Protein AF-A0A9E3SSK9-F1 (afdb_monomer_lite)

Radius of gyration: 15.71 Å; chains: 1; bounding box: 38×23×44 Å

pLDDT: mean 94.11, std 4.63, range [65.75, 98.0]

Structure (mmCIF, N/CA/C/O backbone):
data_AF-A0A9E3SSK9-F1
#
_entry.id   AF-A0A9E3SSK9-F1
#
loop_
_atom_site.group_PDB
_atom_site.id
_atom_site.type_symbol
_atom_site.label_atom_id
_atom_site.label_alt_id
_atom_site.label_comp_id
_atom_site.label_asym_id
_atom_site.label_entity_id
_atom_site.label_seq_id
_atom_site.pdbx_PDB_ins_code
_atom_site.Cartn_x
_atom_site.Cartn_y
_atom_site.Cartn_z
_atom_site.occupancy
_atom_site.B_iso_or_equiv
_atom_site.auth_seq_id
_atom_site.auth_comp_id
_atom_site.auth_asym_id
_atom_site.auth_atom_id
_atom_site.pdbx_PDB_model_num
ATOM 1 N N . MET A 1 1 ? 11.529 5.104 6.269 1.00 65.75 1 MET A N 1
ATOM 2 C CA . MET A 1 1 ? 10.062 4.908 6.297 1.00 65.75 1 MET A CA 1
ATOM 3 C C . MET A 1 1 ? 9.677 3.548 6.887 1.00 65.75 1 MET A C 1
ATOM 5 O O . MET A 1 1 ? 10.528 2.669 6.958 1.00 65.75 1 MET A O 1
ATOM 9 N N . SER A 1 2 ? 8.427 3.340 7.332 1.00 82.56 2 SER A N 1
ATOM 10 C CA . SER A 1 2 ? 7.981 2.019 7.809 1.00 82.56 2 SER A CA 1
ATOM 11 C C . SER A 1 2 ? 7.554 1.137 6.634 1.00 82.56 2 SER A C 1
ATOM 13 O O . SER A 1 2 ? 6.510 1.370 6.027 1.00 82.56 2 SER A O 1
ATOM 15 N N . ALA A 1 3 ? 8.312 0.072 6.353 1.00 89.12 3 ALA A N 1
ATOM 16 C CA . ALA A 1 3 ? 7.947 -0.937 5.350 1.00 89.12 3 ALA A CA 1
ATOM 17 C C . ALA A 1 3 ? 6.553 -1.549 5.603 1.00 89.12 3 ALA A C 1
ATOM 19 O O . ALA A 1 3 ? 5.882 -2.019 4.684 1.00 89.12 3 ALA A O 1
ATOM 20 N N . LEU A 1 4 ? 6.087 -1.533 6.856 1.00 93.81 4 LEU A N 1
ATOM 21 C CA . LEU A 1 4 ? 4.7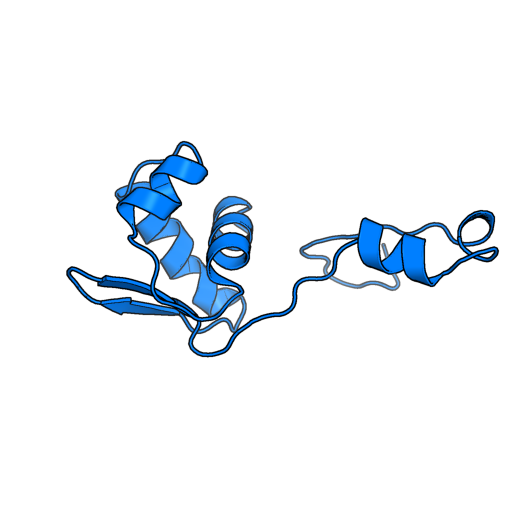53 -2.008 7.202 1.00 93.81 4 LEU A CA 1
ATOM 22 C C . LEU A 1 4 ? 3.646 -1.098 6.653 1.00 93.81 4 LEU A C 1
ATOM 24 O O . LEU A 1 4 ? 2.613 -1.616 6.237 1.00 93.81 4 LEU A O 1
ATOM 28 N N . THR A 1 5 ? 3.859 0.221 6.624 1.00 95.38 5 THR A N 1
ATOM 29 C CA . THR A 1 5 ? 2.886 1.179 6.081 1.00 95.38 5 THR A CA 1
ATOM 30 C C . THR A 1 5 ? 2.622 0.879 4.611 1.00 95.38 5 THR A C 1
ATOM 32 O O . THR A 1 5 ? 1.479 0.632 4.245 1.00 95.38 5 THR A O 1
ATOM 35 N N . LEU A 1 6 ? 3.668 0.775 3.787 1.00 94.44 6 LEU A N 1
ATOM 36 C CA . LEU A 1 6 ? 3.538 0.438 2.363 1.00 94.44 6 LEU A CA 1
ATOM 37 C C . LEU A 1 6 ? 2.836 -0.902 2.133 1.00 94.44 6 LEU A C 1
ATOM 39 O O . LEU A 1 6 ? 1.933 -1.002 1.304 1.00 94.44 6 LEU A O 1
ATOM 43 N N . ARG A 1 7 ? 3.197 -1.934 2.904 1.00 95.31 7 ARG A N 1
ATOM 44 C CA . ARG A 1 7 ? 2.539 -3.245 2.818 1.00 95.31 7 ARG A CA 1
ATOM 45 C C . ARG A 1 7 ? 1.051 -3.172 3.163 1.00 95.31 7 ARG A C 1
ATOM 47 O O . ARG A 1 7 ? 0.254 -3.834 2.507 1.00 95.31 7 ARG A O 1
ATOM 54 N N . ALA A 1 8 ? 0.671 -2.374 4.160 1.00 96.56 8 ALA A N 1
ATOM 55 C CA . ALA A 1 8 ? -0.732 -2.142 4.486 1.00 96.56 8 ALA A CA 1
ATOM 56 C C . ALA A 1 8 ? -1.456 -1.379 3.368 1.00 96.56 8 ALA A C 1
ATOM 58 O O . ALA A 1 8 ? -2.547 -1.782 2.977 1.00 96.56 8 ALA A O 1
ATOM 59 N N . LEU A 1 9 ? -0.836 -0.342 2.795 1.00 96.56 9 LEU A N 1
ATOM 60 C CA . LEU A 1 9 ? -1.411 0.405 1.673 1.00 96.56 9 LEU A CA 1
ATOM 61 C C . LEU A 1 9 ? -1.643 -0.483 0.441 1.00 96.56 9 LEU A C 1
ATOM 63 O O . LEU A 1 9 ? -2.694 -0.368 -0.182 1.00 96.56 9 LEU A O 1
ATOM 67 N N . ARG A 1 10 ? -0.732 -1.421 0.135 1.00 95.94 10 ARG A N 1
ATOM 68 C CA . ARG A 1 10 ? -0.911 -2.405 -0.953 1.00 95.94 10 ARG A CA 1
ATOM 69 C C . ARG A 1 10 ? -2.147 -3.289 -0.759 1.00 95.94 10 ARG A C 1
ATOM 71 O O . ARG A 1 10 ? -2.810 -3.618 -1.734 1.00 95.94 10 ARG A O 1
ATOM 78 N N . LEU A 1 11 ? -2.493 -3.645 0.480 1.00 97.06 11 LEU A N 1
ATOM 79 C CA . LEU A 1 11 ? -3.712 -4.414 0.771 1.00 97.06 11 LEU A CA 1
ATOM 80 C C . LEU A 1 11 ? -4.993 -3.582 0.630 1.00 97.06 11 LEU A C 1
ATOM 82 O O . LEU A 1 11 ? -6.052 -4.136 0.362 1.00 97.06 11 LEU A O 1
ATOM 86 N N . LEU A 1 12 ? -4.893 -2.263 0.801 1.00 97.62 12 LEU A N 1
ATOM 87 C CA . LEU A 1 12 ? -6.005 -1.319 0.673 1.00 97.62 12 LEU A CA 1
ATOM 88 C C . LEU A 1 12 ? -6.091 -0.687 -0.729 1.00 97.62 12 LEU A C 1
ATOM 90 O O . LEU A 1 12 ? -6.911 0.206 -0.947 1.00 97.62 12 LEU A O 1
ATOM 94 N N . ALA A 1 13 ? -5.241 -1.118 -1.668 1.00 97.12 13 ALA A N 1
ATOM 95 C CA . ALA A 1 13 ? -5.032 -0.497 -2.977 1.00 97.12 13 ALA A CA 1
ATOM 96 C C . ALA A 1 13 ? -6.315 -0.358 -3.815 1.00 97.12 13 ALA A C 1
ATOM 98 O O . ALA A 1 13 ? -6.442 0.574 -4.606 1.00 97.12 13 ALA A O 1
ATOM 99 N N . ASP A 1 14 ? -7.293 -1.238 -3.597 1.00 97.25 14 ASP A N 1
ATOM 100 C CA . ASP A 1 14 ? -8.594 -1.215 -4.271 1.00 97.25 14 ASP A CA 1
ATOM 101 C C . ASP A 1 14 ? -9.524 -0.066 -3.822 1.00 97.25 14 ASP A C 1
ATOM 103 O O . ASP A 1 14 ? -10.586 0.138 -4.415 1.00 97.25 14 ASP A O 1
ATOM 107 N N . GLY A 1 15 ? -9.152 0.687 -2.779 1.00 96.88 15 GLY A N 1
ATOM 108 C CA . GLY A 1 15 ? -9.932 1.803 -2.237 1.00 96.88 15 GLY A CA 1
ATOM 109 C C . GLY A 1 15 ? -11.205 1.388 -1.485 1.00 96.88 15 GLY A C 1
ATOM 110 O O . GLY A 1 15 ? -12.045 2.238 -1.164 1.00 96.88 15 GLY A O 1
ATOM 111 N N . ARG A 1 16 ? -11.382 0.094 -1.197 1.00 97.69 16 ARG A N 1
ATOM 112 C CA . ARG A 1 16 ? -12.529 -0.437 -0.449 1.00 97.69 16 ARG A CA 1
ATOM 113 C C . ARG A 1 16 ? -12.225 -0.482 1.043 1.00 97.69 16 ARG A C 1
ATOM 115 O O . ARG A 1 16 ? -11.082 -0.355 1.470 1.00 97.69 16 ARG A O 1
ATOM 122 N N . PHE A 1 17 ? -13.272 -0.618 1.853 1.00 98.00 17 PHE A N 1
ATOM 123 C CA . PHE A 1 17 ? -13.094 -0.846 3.284 1.00 98.00 17 PHE A CA 1
ATOM 124 C C . PHE A 1 17 ? -12.627 -2.273 3.538 1.00 98.00 17 PHE A C 1
ATOM 126 O O . PHE A 1 17 ? -13.284 -3.226 3.127 1.00 98.00 17 PHE A O 1
ATOM 133 N N . HIS A 1 18 ? -11.541 -2.390 4.291 1.00 97.94 18 HIS A N 1
ATOM 134 C CA . HIS A 1 18 ? -11.030 -3.648 4.813 1.00 97.94 18 HIS A CA 1
ATOM 135 C C . HIS A 1 18 ? -10.986 -3.586 6.334 1.00 97.94 18 HIS A C 1
ATOM 137 O O . HIS A 1 18 ? -10.545 -2.591 6.916 1.00 97.94 18 HIS A O 1
ATOM 143 N N . SER A 1 19 ? -11.398 -4.670 6.994 1.00 97.31 19 SER A N 1
ATOM 144 C CA . SER A 1 19 ? -11.310 -4.768 8.453 1.00 97.31 19 SER A CA 1
ATOM 145 C C . SER A 1 19 ? -9.861 -4.596 8.912 1.00 97.31 19 SER A C 1
ATOM 147 O O . SER A 1 19 ? -8.966 -5.306 8.452 1.00 97.31 19 SER A O 1
ATOM 149 N N . GLY A 1 20 ? -9.629 -3.695 9.871 1.00 96.19 20 GLY A N 1
ATOM 150 C CA . GLY A 1 20 ? -8.294 -3.478 10.429 1.00 96.19 20 GLY A CA 1
ATOM 151 C C . GLY A 1 20 ? -7.704 -4.737 11.070 1.00 96.19 20 GLY A C 1
ATOM 152 O O . GLY A 1 20 ? -6.501 -4.960 10.999 1.00 96.19 20 GLY A O 1
ATOM 153 N N . GLU A 1 21 ? -8.536 -5.607 11.641 1.00 96.62 21 GLU A N 1
ATOM 154 C CA . GLU A 1 21 ? -8.084 -6.896 12.177 1.00 96.62 21 GLU A CA 1
ATOM 155 C C . GLU A 1 21 ? -7.693 -7.873 11.070 1.00 96.62 21 GLU A C 1
ATOM 157 O O . GLU A 1 21 ? -6.692 -8.573 11.206 1.00 96.62 21 GLU A O 1
ATOM 162 N N . ALA A 1 22 ? -8.446 -7.907 9.966 1.00 96.75 22 ALA A N 1
ATOM 163 C CA . ALA A 1 22 ? -8.120 -8.756 8.824 1.00 96.75 22 ALA A CA 1
ATOM 164 C C . ALA A 1 22 ? -6.802 -8.322 8.165 1.00 96.75 22 ALA A C 1
ATOM 166 O O . ALA A 1 22 ? -5.929 -9.162 7.956 1.00 96.75 22 ALA A O 1
ATOM 167 N N . VAL A 1 23 ? -6.626 -7.015 7.933 1.00 97.44 23 VAL A N 1
ATOM 168 C CA . VAL A 1 23 ? -5.397 -6.435 7.363 1.00 97.44 23 VAL A CA 1
ATOM 169 C C . VAL A 1 23 ? -4.198 -6.655 8.289 1.00 97.44 23 VAL A C 1
ATOM 171 O O . VAL A 1 23 ? -3.110 -7.013 7.842 1.00 97.44 23 VAL A O 1
ATOM 174 N N . ALA A 1 24 ? -4.372 -6.480 9.602 1.00 97.31 24 ALA A N 1
ATOM 175 C CA . ALA A 1 24 ? -3.294 -6.723 10.557 1.00 97.31 24 ALA A CA 1
ATOM 176 C C . ALA A 1 24 ? -2.882 -8.204 10.549 1.00 97.31 24 ALA A C 1
ATOM 178 O O . ALA A 1 24 ? -1.692 -8.521 10.479 1.00 97.31 24 ALA A O 1
ATOM 179 N N . ARG A 1 25 ? -3.867 -9.113 10.532 1.00 97.69 25 ARG A N 1
ATOM 180 C CA . ARG A 1 25 ? -3.647 -10.562 10.491 1.00 97.69 25 ARG A CA 1
ATOM 181 C C . ARG A 1 25 ? -2.943 -11.010 9.212 1.00 97.69 25 ARG A C 1
ATOM 183 O O . ARG A 1 25 ? -1.995 -11.783 9.312 1.00 97.69 25 ARG A O 1
ATOM 190 N N . SER A 1 26 ? -3.333 -10.507 8.038 1.00 97.31 26 SER A N 1
ATOM 191 C CA . SER A 1 26 ? -2.661 -10.838 6.767 1.00 97.31 26 SER A CA 1
ATOM 192 C C . SER A 1 26 ? -1.204 -10.367 6.722 1.00 97.31 26 SER A C 1
ATOM 194 O O . SER A 1 26 ? -0.399 -10.9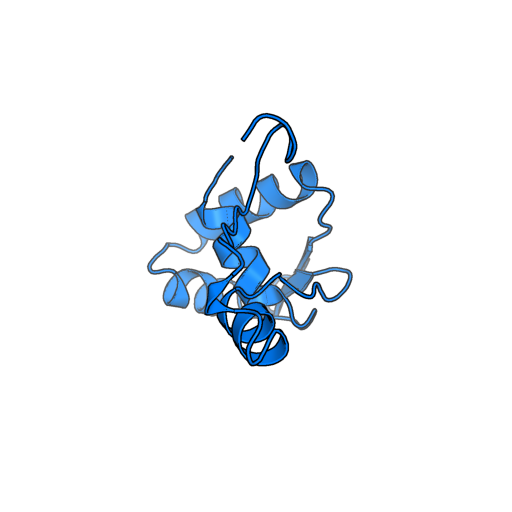03 5.966 1.00 97.31 26 SER A O 1
ATOM 196 N N . LEU A 1 27 ? -0.844 -9.383 7.548 1.00 96.69 27 LEU A N 1
ATOM 197 C CA . LEU A 1 27 ? 0.527 -8.897 7.704 1.00 96.69 27 LEU A CA 1
ATOM 198 C C . LEU A 1 27 ? 1.287 -9.571 8.860 1.00 96.69 27 LEU A C 1
ATOM 200 O O . LEU A 1 27 ? 2.461 -9.256 9.064 1.00 96.69 27 LEU A O 1
ATOM 204 N N . GLY A 1 28 ? 0.647 -10.471 9.616 1.00 97.31 28 GLY A N 1
ATOM 205 C CA . GLY A 1 28 ? 1.224 -11.095 10.810 1.00 97.31 28 GLY A CA 1
ATOM 206 C C . GLY A 1 28 ? 1.485 -10.095 11.941 1.00 97.31 28 GLY A C 1
ATOM 207 O O . GLY A 1 28 ? 2.460 -10.231 12.678 1.00 97.31 28 GLY A O 1
ATOM 208 N N . ARG A 1 29 ? 0.670 -9.038 12.043 1.00 97.31 29 ARG A N 1
ATOM 209 C CA . ARG A 1 29 ? 0.828 -7.937 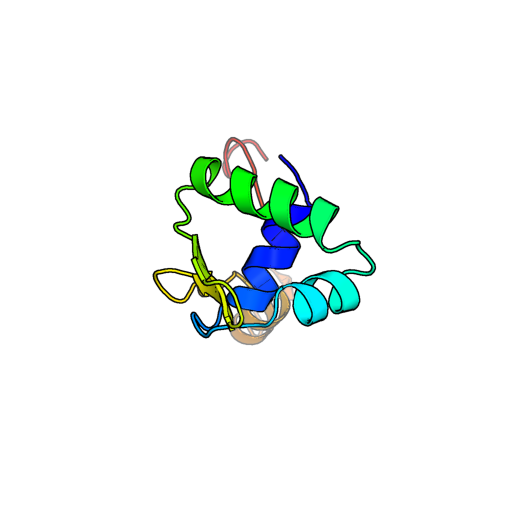13.004 1.00 97.31 29 ARG A CA 1
ATOM 210 C C . ARG A 1 29 ? -0.408 -7.768 13.883 1.00 97.31 29 ARG A C 1
ATOM 212 O O . ARG A 1 29 ? -1.492 -8.253 13.573 1.00 97.31 29 ARG A O 1
ATOM 219 N N . SER A 1 30 ? -0.238 -7.037 14.985 1.00 97.06 30 SER A N 1
ATOM 220 C CA . SER A 1 30 ? -1.356 -6.633 15.840 1.00 97.06 30 SER A CA 1
ATOM 221 C C . SER A 1 30 ? -2.135 -5.466 15.225 1.00 97.06 30 SER A C 1
ATOM 223 O O . SER A 1 30 ? -1.590 -4.681 14.440 1.00 97.06 30 SER A O 1
ATOM 225 N N . ARG A 1 31 ? -3.396 -5.296 15.640 1.00 94.56 31 ARG A N 1
ATOM 226 C CA . ARG A 1 31 ? -4.212 -4.134 15.256 1.00 94.56 31 ARG A CA 1
ATOM 227 C C . ARG A 1 31 ? -3.563 -2.814 15.690 1.00 94.56 31 ARG A C 1
ATOM 229 O O . ARG A 1 31 ? -3.602 -1.849 14.935 1.00 94.56 31 ARG A O 1
ATOM 236 N N . ALA A 1 32 ? -2.948 -2.773 16.873 1.00 95.62 32 ALA A N 1
ATOM 237 C CA . ALA A 1 32 ? -2.249 -1.584 17.359 1.00 95.62 32 ALA A CA 1
ATOM 238 C C . ALA A 1 32 ? -1.067 -1.224 16.444 1.00 95.62 32 ALA A C 1
ATOM 240 O O . ALA A 1 32 ? -0.940 -0.080 16.018 1.00 95.62 32 ALA A O 1
ATOM 241 N N . THR A 1 33 ? -0.267 -2.219 16.048 1.00 96.12 33 THR A N 1
ATOM 242 C CA . THR A 1 33 ? 0.854 -2.028 15.115 1.00 96.12 33 THR A CA 1
ATOM 243 C C . THR A 1 33 ? 0.379 -1.550 13.742 1.00 96.12 33 THR A C 1
ATOM 245 O O . THR A 1 33 ? 1.003 -0.668 13.156 1.00 96.12 33 THR A O 1
ATOM 248 N N . LEU A 1 34 ? -0.734 -2.093 13.231 1.00 96.44 34 LEU A N 1
ATOM 249 C CA . LEU A 1 34 ? -1.341 -1.596 11.995 1.00 96.44 34 LEU A CA 1
ATOM 250 C C . LEU A 1 34 ? -1.802 -0.143 12.153 1.00 96.44 34 LEU A C 1
ATOM 252 O O . LEU A 1 34 ? -1.528 0.671 11.283 1.00 96.44 34 LEU A O 1
ATOM 256 N N . SER A 1 35 ? -2.470 0.193 13.258 1.00 94.94 35 SER A N 1
ATOM 257 C CA . SER A 1 35 ? -2.949 1.553 13.514 1.00 94.94 35 SER A CA 1
ATOM 258 C C . SER A 1 35 ? -1.805 2.571 13.504 1.00 94.94 35 SER A C 1
ATOM 260 O O . SER A 1 35 ? -1.937 3.614 12.869 1.00 94.94 35 SER A O 1
ATOM 262 N N . GLU A 1 36 ? -0.670 2.261 14.140 1.00 95.12 36 GLU A N 1
ATOM 263 C CA . GLU A 1 36 ? 0.525 3.114 14.067 1.00 95.12 36 GLU A CA 1
ATOM 264 C C . GLU A 1 36 ? 1.079 3.212 12.642 1.00 95.12 36 GLU A C 1
ATOM 266 O O . GLU A 1 36 ? 1.408 4.303 12.182 1.00 95.12 36 GLU A O 1
ATOM 271 N N . ALA A 1 37 ? 1.117 2.104 11.895 1.00 94.69 37 ALA A N 1
ATOM 272 C CA . ALA A 1 37 ? 1.547 2.129 10.499 1.00 94.69 37 ALA A CA 1
ATOM 273 C C . ALA A 1 37 ? 0.642 3.015 9.623 1.00 94.69 37 ALA A C 1
ATOM 275 O O . ALA A 1 37 ? 1.153 3.759 8.785 1.00 94.69 37 ALA A O 1
ATOM 276 N N . MET A 1 38 ? -0.679 2.981 9.835 1.00 95.69 38 MET A N 1
ATOM 277 C CA . MET A 1 38 ? -1.642 3.790 9.079 1.00 95.69 38 MET A CA 1
ATOM 278 C C . MET A 1 38 ? -1.511 5.289 9.366 1.00 95.69 38 MET A C 1
ATOM 280 O O . MET A 1 38 ? -1.743 6.087 8.463 1.00 95.69 38 MET A O 1
ATOM 284 N N . LYS A 1 39 ? -1.070 5.691 10.567 1.00 93.19 39 LYS A N 1
ATOM 285 C CA . LYS A 1 39 ? -0.739 7.102 10.851 1.00 93.19 39 LYS A CA 1
ATOM 286 C C . LYS A 1 39 ? 0.415 7.608 9.977 1.00 93.19 39 LYS A C 1
ATOM 288 O O . LYS A 1 39 ? 0.427 8.773 9.597 1.00 93.19 39 LYS A O 1
ATOM 293 N N . GLY A 1 40 ? 1.351 6.727 9.617 1.00 91.00 40 GLY A N 1
ATOM 294 C CA . GLY A 1 40 ? 2.474 7.048 8.733 1.00 91.00 40 GLY A CA 1
ATOM 295 C C . GLY A 1 40 ? 2.094 7.271 7.264 1.00 91.00 40 GLY A C 1
ATOM 296 O O . GLY A 1 40 ? 2.909 7.797 6.515 1.00 91.00 40 GLY A O 1
ATOM 297 N N . ALA A 1 41 ? 0.879 6.909 6.835 1.00 93.50 41 ALA A N 1
ATOM 298 C CA . ALA A 1 41 ? 0.453 7.054 5.440 1.00 93.50 41 ALA A CA 1
ATOM 299 C C . ALA A 1 41 ? 0.361 8.523 4.986 1.00 93.50 41 ALA A C 1
ATOM 301 O O . ALA A 1 41 ? 0.660 8.831 3.836 1.00 93.50 41 ALA A O 1
ATOM 302 N N . ALA A 1 42 ? 0.025 9.444 5.895 1.00 90.62 42 ALA A N 1
ATOM 303 C CA . ALA A 1 42 ? -0.071 10.867 5.572 1.00 90.62 42 ALA A CA 1
ATOM 304 C C . ALA A 1 42 ? 1.277 11.466 5.132 1.00 90.62 42 ALA A C 1
ATOM 306 O O . ALA A 1 42 ? 1.309 12.316 4.246 1.00 90.62 42 ALA A O 1
ATOM 307 N N . ALA A 1 43 ? 2.394 10.979 5.687 1.00 90.12 43 ALA A N 1
ATOM 308 C CA . ALA A 1 43 ? 3.736 11.400 5.277 1.00 90.12 43 ALA A CA 1
ATOM 309 C C . ALA A 1 43 ? 4.069 11.002 3.826 1.00 90.12 43 ALA A C 1
ATOM 311 O O . ALA A 1 43 ? 4.941 11.604 3.213 1.00 90.12 43 ALA A O 1
ATOM 312 N N . LEU A 1 44 ? 3.344 10.024 3.272 1.00 88.94 44 LEU A N 1
ATOM 313 C CA . LEU A 1 44 ? 3.431 9.597 1.875 1.00 88.94 44 LEU A CA 1
ATOM 314 C C . LEU A 1 44 ? 2.473 10.354 0.946 1.00 88.94 44 LEU A C 1
ATOM 316 O O . LEU A 1 44 ? 2.342 9.996 -0.221 1.00 88.94 44 LEU A O 1
ATOM 320 N N . GLY A 1 45 ? 1.740 11.348 1.456 1.00 92.50 45 GLY A N 1
ATOM 321 C CA . GLY A 1 45 ? 0.661 11.998 0.711 1.00 92.50 45 GLY A CA 1
ATOM 322 C C . GLY A 1 45 ? -0.544 11.082 0.461 1.00 92.50 45 GLY A C 1
ATOM 323 O O . GLY A 1 45 ? -1.386 11.394 -0.380 1.00 92.50 45 GLY A O 1
ATOM 324 N N . VAL A 1 46 ? -0.643 9.952 1.174 1.00 94.94 46 VAL A N 1
ATOM 325 C CA . VAL A 1 46 ? -1.741 8.993 1.025 1.00 94.94 46 VAL A CA 1
ATOM 326 C C . VAL A 1 46 ? -2.781 9.222 2.112 1.00 94.94 46 VAL A C 1
ATOM 328 O O . VAL A 1 46 ? -2.532 9.022 3.301 1.00 94.94 46 VAL A O 1
ATOM 331 N N . GLU A 1 47 ? -3.982 9.603 1.690 1.00 96.50 47 GLU A N 1
ATOM 332 C CA . GLU A 1 47 ? -5.117 9.785 2.587 1.00 96.50 47 GLU A CA 1
ATOM 333 C C . GLU A 1 47 ? -5.829 8.451 2.864 1.00 96.50 47 GLU A C 1
ATOM 335 O O . GLU A 1 47 ? -6.202 7.704 1.951 1.00 96.50 47 GLU A O 1
ATOM 340 N N . VAL A 1 48 ? -6.040 8.164 4.151 1.00 96.94 48 VAL A N 1
ATOM 341 C CA . VAL A 1 48 ? -6.653 6.927 4.643 1.00 96.94 48 VAL A CA 1
ATOM 342 C C . VAL A 1 48 ? -7.820 7.268 5.557 1.00 96.94 48 VAL A C 1
ATOM 344 O O . VAL A 1 48 ? -7.659 7.946 6.569 1.00 96.94 48 VAL A O 1
ATOM 347 N N . PHE A 1 49 ? -8.987 6.706 5.259 1.00 97.19 49 PHE A N 1
ATOM 348 C CA . PHE A 1 49 ? -10.140 6.761 6.147 1.00 97.19 49 PHE A CA 1
ATOM 349 C C . PHE A 1 49 ? -10.141 5.569 7.100 1.00 97.19 49 PHE A C 1
ATOM 351 O O . PHE A 1 49 ? -10.021 4.423 6.670 1.00 97.19 49 PHE A O 1
ATOM 358 N N . SER A 1 50 ? -10.339 5.843 8.389 1.00 96.25 50 SER A N 1
ATOM 359 C CA . SER A 1 50 ? -10.552 4.840 9.434 1.00 96.25 50 SER A CA 1
ATOM 360 C C . SER A 1 50 ? -11.953 5.012 10.005 1.00 96.25 50 SER A C 1
ATOM 362 O O . SER A 1 50 ? -12.274 6.068 10.547 1.00 96.25 50 SER A O 1
ATOM 364 N N . VAL A 1 51 ? -12.794 3.987 9.878 1.00 95.69 51 VAL A N 1
ATOM 365 C CA . VAL A 1 51 ? -14.171 4.014 10.383 1.00 95.69 51 VAL A CA 1
ATOM 366 C C . VAL A 1 51 ? -14.360 2.888 11.402 1.00 95.69 51 VAL A C 1
ATOM 368 O O . VAL A 1 51 ? -14.161 1.716 11.053 1.00 95.69 51 VAL A O 1
ATOM 371 N N . PRO A 1 52 ? -14.762 3.198 12.652 1.00 92.88 52 PRO A N 1
ATOM 372 C CA . PRO A 1 52 ? -15.073 2.183 13.655 1.00 92.88 52 PRO A CA 1
ATOM 373 C C . PRO A 1 52 ? -16.059 1.140 13.113 1.00 92.88 52 PRO A C 1
ATOM 375 O O . PRO A 1 52 ? -17.049 1.479 12.471 1.00 92.88 52 PRO A O 1
ATOM 378 N N . GLY A 1 53 ? -15.754 -0.142 13.314 1.00 92.50 53 GLY A N 1
ATOM 379 C CA . GLY A 1 53 ? -16.571 -1.258 12.820 1.00 92.50 53 GLY A CA 1
ATOM 380 C C . GLY A 1 53 ? -16.434 -1.585 11.324 1.00 92.50 53 GLY A C 1
ATOM 381 O O . GLY A 1 53 ? -16.818 -2.680 10.931 1.00 92.50 53 GLY A O 1
ATOM 382 N N . LYS A 1 54 ? -15.851 -0.708 10.490 1.00 95.00 54 LYS A N 1
ATOM 383 C CA . LYS A 1 54 ? -15.578 -0.993 9.061 1.00 95.00 54 LYS A CA 1
ATOM 384 C C . LYS A 1 54 ? -14.098 -1.234 8.761 1.00 95.00 54 LYS A C 1
ATOM 386 O O . LYS A 1 54 ? -13.776 -2.022 7.879 1.00 95.00 54 LYS A O 1
ATOM 391 N N . GLY A 1 55 ? -13.207 -0.581 9.507 1.00 96.38 55 GLY A N 1
ATOM 392 C CA . GLY A 1 55 ? -11.761 -0.653 9.310 1.00 96.38 55 GLY A CA 1
ATOM 393 C C . GLY A 1 55 ? -11.233 0.490 8.446 1.00 96.38 55 GLY A C 1
ATOM 394 O O . GLY A 1 55 ? -11.648 1.634 8.631 1.00 96.38 55 GLY A O 1
ATOM 395 N N . TYR A 1 56 ? -10.301 0.188 7.544 1.00 97.94 56 TYR A N 1
ATOM 396 C CA . TYR A 1 56 ? -9.549 1.183 6.780 1.00 97.94 56 TYR A CA 1
ATOM 397 C C . TYR A 1 56 ? -9.891 1.137 5.295 1.00 97.94 56 TYR A C 1
ATOM 399 O O . TYR A 1 56 ? -10.154 0.066 4.754 1.00 97.94 56 TYR A O 1
ATOM 407 N N . ARG A 1 57 ? -9.834 2.288 4.628 1.00 97.56 57 ARG A N 1
ATOM 408 C CA . ARG A 1 57 ? -9.782 2.380 3.165 1.00 97.56 57 ARG A CA 1
ATOM 409 C C . ARG A 1 57 ? -8.911 3.544 2.727 1.00 97.56 57 ARG A C 1
ATOM 4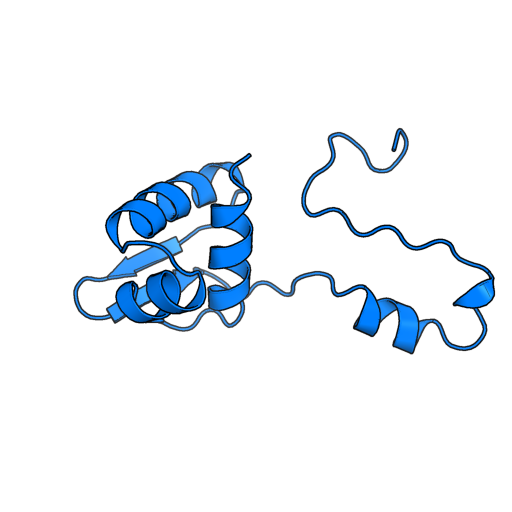11 O O . ARG A 1 57 ? -8.789 4.523 3.462 1.00 97.56 57 ARG A O 1
ATOM 418 N N . LEU A 1 58 ? -8.390 3.478 1.510 1.00 97.94 58 LEU A N 1
ATOM 419 C CA . LEU A 1 58 ? -7.780 4.642 0.872 1.00 97.94 58 LEU A CA 1
ATOM 420 C C . LEU A 1 58 ? -8.867 5.610 0.396 1.00 97.94 58 LEU A C 1
ATOM 422 O O . LEU A 1 58 ? -9.965 5.186 0.023 1.00 97.94 58 LEU A O 1
ATOM 426 N N . ALA A 1 59 ? -8.569 6.909 0.394 1.00 96.88 59 ALA A N 1
ATOM 427 C CA . ALA A 1 59 ? -9.487 7.904 -0.156 1.00 96.88 59 ALA A CA 1
ATOM 428 C C . ALA A 1 59 ? -9.708 7.714 -1.662 1.00 96.88 59 ALA A C 1
ATOM 430 O O . ALA A 1 59 ? -10.819 7.895 -2.166 1.00 96.88 59 ALA A O 1
ATOM 431 N N . ARG A 1 60 ? -8.653 7.289 -2.362 1.00 96.44 60 ARG A N 1
ATOM 432 C CA . ARG A 1 60 ? -8.658 6.912 -3.774 1.00 96.44 60 ARG A CA 1
ATOM 433 C C . ARG A 1 60 ? -7.904 5.592 -3.943 1.00 96.44 60 ARG A C 1
ATOM 435 O O . ARG A 1 60 ? -6.940 5.375 -3.209 1.00 96.44 60 ARG A O 1
ATOM 442 N N . PRO A 1 61 ? -8.315 4.722 -4.882 1.00 97.00 61 PRO A N 1
ATOM 443 C CA . PRO A 1 61 ? -7.535 3.537 -5.207 1.00 97.00 61 PRO A CA 1
ATOM 444 C C . PRO A 1 61 ? -6.148 3.944 -5.716 1.00 97.00 61 PRO A C 1
ATOM 446 O O . PRO A 1 61 ? -5.997 4.987 -6.358 1.00 97.00 61 PRO A O 1
ATOM 449 N N . ILE A 1 62 ? -5.154 3.113 -5.423 1.00 95.75 62 ILE A N 1
ATOM 450 C CA . ILE A 1 62 ? -3.771 3.298 -5.862 1.00 95.75 62 ILE A CA 1
ATOM 451 C C . ILE A 1 62 ? -3.387 2.083 -6.690 1.00 95.75 62 ILE A C 1
ATOM 453 O O . ILE A 1 62 ? -3.455 0.952 -6.215 1.00 95.75 62 ILE A O 1
ATOM 457 N N . GLU A 1 63 ? -2.944 2.318 -7.918 1.00 95.25 63 GLU A N 1
ATOM 458 C CA . GLU A 1 63 ? -2.283 1.291 -8.712 1.00 95.25 63 GLU A CA 1
ATOM 459 C C . GLU A 1 63 ? -0.802 1.267 -8.333 1.00 95.25 63 GLU A C 1
ATOM 461 O O . GLU A 1 63 ? -0.055 2.207 -8.603 1.00 95.25 6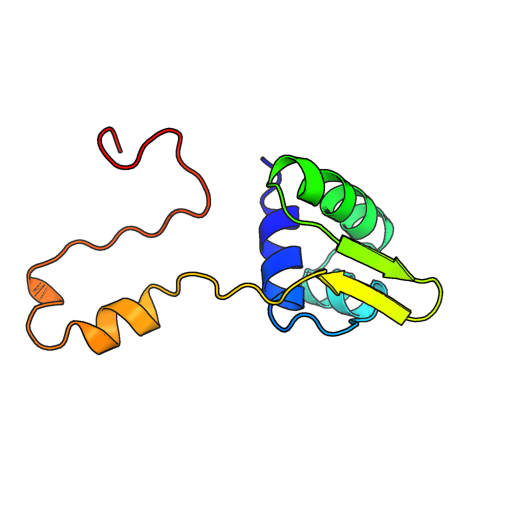3 GLU A O 1
ATOM 466 N N . PHE A 1 64 ? -0.381 0.206 -7.648 1.00 95.06 64 PHE A N 1
ATOM 467 C CA . PHE A 1 64 ? 1.027 0.016 -7.330 1.00 95.06 64 PHE A CA 1
ATOM 468 C C . PHE A 1 64 ? 1.770 -0.515 -8.547 1.00 95.06 64 PHE A C 1
ATOM 470 O O . PHE A 1 64 ? 1.278 -1.390 -9.257 1.00 95.06 64 PHE A O 1
ATOM 477 N N . LEU A 1 65 ? 3.004 -0.047 -8.722 1.00 94.88 65 LEU A N 1
ATOM 478 C CA . LEU A 1 65 ? 3.918 -0.657 -9.672 1.00 94.88 65 LEU A CA 1
ATOM 479 C C . LEU A 1 65 ? 4.134 -2.137 -9.319 1.00 94.88 65 LEU A C 1
ATOM 481 O O . LEU A 1 65 ? 4.344 -2.507 -8.154 1.00 94.88 65 LEU A O 1
ATOM 485 N N . ASP A 1 66 ? 4.100 -2.963 -10.358 1.00 94.12 66 ASP A N 1
ATOM 486 C CA . ASP A 1 66 ? 4.300 -4.404 -10.299 1.00 94.12 66 ASP A CA 1
ATOM 487 C C . ASP A 1 66 ? 5.379 -4.783 -11.316 1.00 94.12 66 ASP A C 1
ATOM 489 O O . ASP A 1 66 ? 5.201 -4.659 -12.531 1.00 94.12 66 ASP A O 1
ATOM 493 N N . ALA A 1 67 ? 6.524 -5.235 -10.806 1.00 93.88 67 ALA A N 1
ATOM 494 C CA . ALA A 1 67 ? 7.663 -5.592 -11.638 1.00 93.88 67 ALA A CA 1
ATOM 495 C C . ALA A 1 67 ? 7.339 -6.745 -12.602 1.00 93.88 67 ALA A C 1
ATOM 497 O O . ALA A 1 67 ? 7.786 -6.719 -13.747 1.00 93.88 67 ALA A O 1
ATOM 498 N N . HIS A 1 68 ? 6.538 -7.727 -12.179 1.00 92.75 68 HIS A N 1
ATOM 499 C CA . HIS A 1 68 ? 6.136 -8.840 -13.036 1.00 92.75 68 HIS A CA 1
ATOM 500 C C . HIS A 1 68 ? 5.212 -8.367 -14.156 1.00 92.75 68 HIS A C 1
ATOM 502 O O . HIS A 1 68 ? 5.422 -8.743 -15.309 1.00 92.75 68 HIS A O 1
ATOM 508 N N . ALA A 1 69 ? 4.236 -7.511 -13.843 1.00 94.75 69 ALA A N 1
ATOM 509 C CA . ALA A 1 69 ? 3.346 -6.934 -14.844 1.00 94.75 69 ALA A CA 1
ATOM 510 C C . ALA A 1 69 ? 4.123 -6.089 -15.866 1.00 94.75 69 ALA A C 1
ATOM 512 O O . ALA A 1 69 ? 3.906 -6.229 -17.069 1.00 94.75 69 ALA A O 1
ATOM 513 N N . ILE A 1 70 ? 5.071 -5.265 -15.406 1.00 95.44 70 ILE A N 1
ATOM 514 C CA . I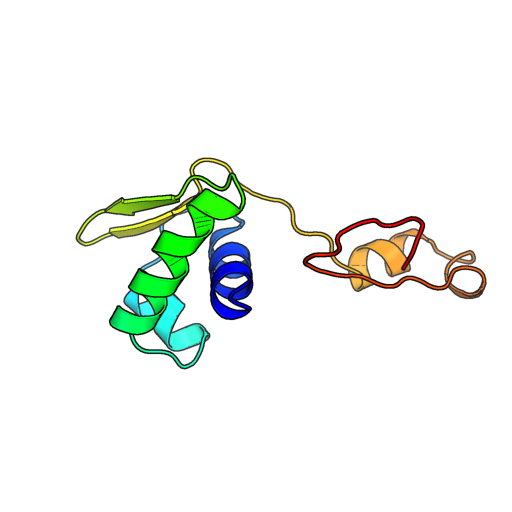LE A 1 70 ? 5.931 -4.452 -16.276 1.00 95.44 70 ILE A CA 1
ATOM 515 C C . ILE A 1 70 ? 6.771 -5.358 -17.185 1.00 95.44 70 ILE A C 1
ATOM 517 O O . ILE A 1 70 ? 6.724 -5.210 -18.404 1.00 95.44 70 ILE A O 1
ATOM 521 N N . VAL A 1 71 ? 7.488 -6.337 -16.622 1.00 94.81 71 VAL A N 1
ATOM 522 C CA . VAL A 1 71 ? 8.341 -7.263 -17.388 1.00 94.81 71 VAL A CA 1
ATOM 523 C C . VAL A 1 71 ? 7.534 -8.051 -18.418 1.00 94.81 71 VAL A C 1
ATOM 525 O O . VAL A 1 71 ? 7.955 -8.154 -19.570 1.00 94.81 71 VAL A O 1
ATOM 528 N N . ALA A 1 72 ? 6.351 -8.548 -18.048 1.00 93.75 72 ALA A N 1
ATOM 529 C CA . ALA A 1 72 ? 5.472 -9.264 -18.969 1.00 93.75 72 ALA A CA 1
ATOM 530 C C . ALA A 1 72 ? 5.050 -8.397 -20.169 1.00 93.75 72 ALA A C 1
ATOM 532 O O . ALA A 1 72 ? 4.880 -8.908 -21.275 1.00 93.75 72 ALA A O 1
ATOM 533 N N . ARG A 1 73 ? 4.912 -7.079 -19.973 1.00 95.50 73 ARG A N 1
ATOM 534 C CA . ARG A 1 73 ? 4.545 -6.122 -21.028 1.00 95.50 73 ARG A CA 1
ATOM 535 C C . ARG A 1 73 ? 5.729 -5.649 -21.875 1.00 95.50 73 ARG A C 1
ATOM 537 O O . ARG A 1 73 ? 5.500 -5.175 -22.982 1.00 95.50 73 ARG A O 1
ATOM 544 N N . LEU A 1 74 ? 6.971 -5.812 -21.411 1.00 94.75 74 LEU A N 1
ATOM 545 C CA . LEU A 1 74 ? 8.178 -5.475 -22.182 1.00 94.75 74 LEU A CA 1
ATOM 546 C C . LEU A 1 74 ? 8.470 -6.469 -23.320 1.00 94.75 74 LEU A C 1
ATOM 548 O O . LEU A 1 74 ? 9.183 -6.129 -24.267 1.00 94.75 74 LEU A O 1
ATOM 552 N N . GLY A 1 75 ? 7.938 -7.694 -23.253 1.00 92.31 75 GLY A N 1
ATOM 553 C CA . GLY A 1 75 ? 8.125 -8.705 -24.297 1.00 92.31 75 GLY A CA 1
ATOM 554 C C . GLY A 1 75 ? 9.613 -9.004 -24.562 1.00 92.31 75 GLY A C 1
ATOM 555 O O . GLY A 1 75 ? 10.383 -9.140 -23.609 1.00 92.31 75 GLY A O 1
ATOM 556 N N . PRO A 1 76 ? 10.068 -9.076 -25.832 1.00 93.62 76 PRO A N 1
ATOM 557 C CA . PRO A 1 76 ? 11.469 -9.363 -26.164 1.00 93.62 76 PRO A CA 1
ATOM 558 C C . PRO A 1 76 ? 12.487 -8.366 -25.588 1.00 93.62 76 PRO A C 1
ATOM 560 O O . PRO A 1 76 ? 13.666 -8.695 -25.475 1.00 93.62 76 PRO A O 1
ATOM 563 N N . LEU A 1 77 ? 12.058 -7.152 -25.220 1.00 93.81 77 LEU A N 1
ATOM 564 C CA . LEU A 1 77 ? 12.934 -6.138 -24.628 1.00 93.81 77 LEU A CA 1
ATOM 565 C C . LEU A 1 77 ? 13.283 -6.432 -23.166 1.00 93.81 77 LEU A C 1
ATOM 567 O O . LEU A 1 77 ? 14.249 -5.863 -22.664 1.00 93.81 77 LEU A O 1
ATOM 571 N N . ALA A 1 78 ? 12.549 -7.323 -22.493 1.00 93.56 78 ALA A N 1
ATOM 572 C CA . ALA A 1 78 ? 12.773 -7.644 -21.086 1.00 93.56 78 ALA A CA 1
ATOM 573 C C . ALA A 1 78 ? 14.214 -8.104 -20.799 1.00 93.56 78 ALA A C 1
ATOM 575 O O . ALA A 1 78 ? 14.774 -7.754 -19.768 1.00 93.56 78 ALA A O 1
ATOM 576 N N . SER A 1 79 ? 14.854 -8.825 -21.727 1.00 93.25 79 SER A N 1
ATOM 577 C CA . SER A 1 79 ? 16.250 -9.269 -21.581 1.00 93.25 79 SER A CA 1
ATOM 578 C C . SER A 1 79 ? 17.282 -8.148 -21.752 1.00 93.25 79 SER A C 1
ATOM 580 O O . SER A 1 79 ? 18.448 -8.329 -21.409 1.00 93.25 79 SER A O 1
ATOM 582 N N . ARG A 1 80 ? 16.871 -6.993 -22.288 1.00 95.25 80 ARG A N 1
ATOM 583 C CA . ARG A 1 80 ? 17.736 -5.837 -22.572 1.00 95.25 80 ARG A CA 1
ATOM 584 C C . ARG A 1 80 ? 17.623 -4.739 -21.519 1.00 95.25 80 ARG A C 1
ATOM 586 O O . ARG A 1 80 ? 18.387 -3.780 -21.569 1.00 95.25 80 ARG A O 1
ATOM 593 N N . VAL A 1 81 ? 16.679 -4.862 -20.588 1.00 93.25 81 VAL A N 1
ATOM 594 C CA . VAL A 1 81 ? 16.404 -3.859 -19.559 1.00 93.25 81 VAL A CA 1
ATOM 595 C C . VAL A 1 81 ? 16.605 -4.483 -18.187 1.00 93.25 81 VAL A C 1
ATOM 597 O O . VAL A 1 81 ? 16.006 -5.503 -17.859 1.00 93.25 81 VAL A O 1
ATOM 600 N N . ARG A 1 82 ? 17.422 -3.839 -17.351 1.00 92.00 82 ARG A N 1
ATOM 601 C CA . ARG A 1 82 ? 17.483 -4.153 -15.923 1.00 92.00 82 ARG A CA 1
ATOM 602 C C . ARG A 1 82 ? 16.419 -3.327 -15.210 1.00 92.00 82 ARG A C 1
ATOM 604 O O . ARG A 1 82 ? 16.560 -2.114 -15.104 1.00 92.00 82 ARG A O 1
ATOM 611 N N . LEU A 1 83 ? 15.362 -3.986 -14.746 1.00 93.31 83 LEU A N 1
ATOM 612 C CA . LEU A 1 83 ? 14.306 -3.351 -13.965 1.00 93.31 83 LEU A CA 1
ATOM 613 C C . LEU A 1 83 ? 14.590 -3.524 -12.470 1.00 93.31 83 LEU A C 1
ATOM 615 O O . LEU A 1 83 ? 14.675 -4.651 -11.986 1.00 93.31 83 LEU A O 1
ATOM 619 N N . THR A 1 84 ? 14.670 -2.410 -11.748 1.00 94.06 84 THR A N 1
ATOM 620 C CA . THR A 1 84 ? 14.683 -2.381 -10.282 1.00 94.06 84 THR A CA 1
ATOM 621 C C . THR A 1 84 ? 13.434 -1.647 -9.824 1.00 94.06 84 THR A C 1
ATOM 623 O O . THR A 1 84 ? 13.192 -0.521 -10.255 1.00 94.06 84 THR A O 1
ATOM 626 N N . LEU A 1 85 ? 12.633 -2.283 -8.969 1.00 93.19 85 LEU A N 1
ATOM 627 C CA . LEU A 1 85 ? 11.461 -1.656 -8.371 1.00 93.19 85 LEU A CA 1
ATOM 628 C C . LEU A 1 85 ? 11.749 -1.338 -6.907 1.00 93.19 85 LEU A C 1
ATOM 630 O O . LEU A 1 85 ? 12.076 -2.232 -6.129 1.00 93.19 85 LEU A O 1
ATOM 634 N N . LEU A 1 86 ? 11.601 -0.068 -6.552 1.00 92.75 86 LEU A N 1
ATOM 635 C CA . LEU A 1 86 ? 11.798 0.445 -5.203 1.00 92.75 86 LEU A CA 1
ATOM 636 C C . LEU A 1 86 ? 10.496 1.092 -4.752 1.00 92.75 86 LEU A C 1
ATOM 638 O O . LEU A 1 86 ? 9.875 1.820 -5.524 1.00 92.75 86 LEU A O 1
ATOM 642 N N . ASP A 1 87 ? 10.090 0.839 -3.510 1.00 89.88 87 ASP A N 1
ATOM 643 C CA . ASP A 1 87 ? 8.931 1.532 -2.947 1.00 89.88 87 ASP A CA 1
ATOM 644 C C . ASP A 1 87 ? 9.256 3.001 -2.599 1.00 89.88 87 ASP A C 1
ATOM 646 O O . ASP A 1 87 ? 8.355 3.835 -2.562 1.00 89.88 87 ASP A O 1
ATOM 650 N N . GLU A 1 88 ? 10.530 3.320 -2.340 1.00 88.00 88 GLU A N 1
ATOM 651 C CA . GLU A 1 88 ? 11.021 4.659 -1.996 1.00 88.00 88 GLU A CA 1
ATOM 652 C C . GLU A 1 88 ? 12.489 4.810 -2.431 1.00 88.00 88 GLU A C 1
ATOM 654 O O . GLU A 1 88 ? 13.290 3.887 -2.270 1.00 88.00 88 GLU A O 1
ATOM 659 N N . THR A 1 89 ? 12.841 5.970 -2.985 1.00 92.19 89 THR A N 1
ATOM 660 C CA . THR A 1 89 ? 14.219 6.407 -3.254 1.00 92.19 89 THR A CA 1
ATOM 661 C C . THR A 1 89 ? 14.245 7.934 -3.277 1.00 92.19 89 THR A C 1
ATOM 663 O O . THR A 1 89 ? 13.256 8.550 -3.676 1.00 92.19 89 THR A O 1
ATOM 666 N N . ASP A 1 90 ? 15.365 8.547 -2.897 1.00 90.75 90 ASP A N 1
ATOM 667 C CA . ASP A 1 90 ? 15.527 10.008 -2.954 1.00 90.75 90 ASP A CA 1
ATOM 668 C C . ASP A 1 90 ? 15.529 10.521 -4.402 1.00 90.75 90 ASP A C 1
ATOM 670 O O . ASP A 1 90 ? 15.072 11.622 -4.702 1.00 90.75 90 ASP A O 1
ATOM 674 N N . SER A 1 91 ? 16.046 9.704 -5.322 1.00 92.19 91 SER A N 1
ATOM 675 C CA . SER A 1 91 ? 16.058 9.977 -6.755 1.00 92.19 91 SER A CA 1
ATOM 676 C C . SER A 1 91 ? 16.179 8.679 -7.548 1.00 92.19 91 SER A C 1
ATOM 678 O O . SER A 1 91 ? 16.806 7.718 -7.102 1.00 92.19 91 SER A O 1
ATOM 680 N N . THR A 1 92 ? 15.590 8.649 -8.743 1.00 93.31 92 THR A N 1
ATOM 681 C CA . THR A 1 92 ? 15.741 7.544 -9.700 1.00 93.31 92 THR A CA 1
ATOM 682 C C . THR A 1 92 ? 16.980 7.687 -10.585 1.00 93.31 92 THR A C 1
ATOM 684 O O . THR A 1 92 ? 17.313 6.748 -11.297 1.00 93.31 92 THR A O 1
ATOM 687 N N . SER A 1 93 ? 17.640 8.853 -10.600 1.00 92.31 93 SER A N 1
ATOM 688 C CA . SER A 1 93 ? 18.823 9.103 -11.441 1.00 92.31 93 SER A CA 1
ATOM 689 C C . SER A 1 93 ? 20.146 8.765 -10.757 1.00 92.31 93 SER A C 1
ATOM 691 O O . SER A 1 93 ? 21.134 8.514 -11.440 1.00 92.31 93 SER A O 1
ATOM 693 N N . THR A 1 94 ? 20.175 8.786 -9.423 1.00 88.44 94 THR A N 1
ATOM 694 C CA . THR A 1 94 ? 21.375 8.536 -8.608 1.00 88.44 94 THR A CA 1
ATOM 695 C C . THR A 1 94 ? 21.371 7.157 -7.948 1.00 88.44 94 THR A C 1
ATOM 697 O O . THR A 1 94 ? 22.235 6.895 -7.114 1.00 88.44 94 THR A O 1
ATOM 700 N N . HIS A 1 95 ? 20.385 6.317 -8.274 1.00 71.12 95 HIS A N 1
ATOM 701 C CA . HIS A 1 95 ? 20.214 4.966 -7.738 1.00 71.12 95 HIS A CA 1
ATOM 702 C C . HIS A 1 95 ? 20.848 3.907 -8.645 1.00 71.12 95 HIS A C 1
ATOM 704 O O . HIS A 1 95 ? 20.866 4.123 -9.879 1.00 71.12 95 HIS A O 1
#

Secondary structure (DSSP, 8-state):
--HHHHHHHHHTTT-S-B-HHHHHHHTT--HHHHHHHHHGGGGGT--EEEETTTEEEESS------HHHHHHHHGGGGGG------S--S-SS--

Sequence (95 aa):
MSALTLRALRLLADGRFHSGEAVARSLGRSRATLSEAMKGAAALGVEVFSVPGKGYRLARPIEFLDAHAIVARLGPLASRVRLTLLDETDSTSTH

Foldseek 3Di:
DDPLLVQLLVVQLQQAFDALCVSQVVVVHDSVVSVVSVVCVVVVVWDWDQDPPRGIHTPDHHDDDDPVVVLVVCPPCSVVDDDDDDPDDPDPVVD